Protein AF-A0A094XAL3-F1 (afdb_monomer_lite)

Organism: NCBI:txid1218173

InterPro domains:
  IPR020144 Stage V sporulation protein AB [PF13782] (28-136)

Radius of gyration: 21.19 Å; chains: 1; bounding box: 56×48×56 Å

Sequence (142 aa):
MTLLEGAILILTGFSEGLVLGAGTVAFLTFLGVIQRLMKMTRTYRYVHAYQWAVVLGSVSWTLFAQLDLHFALPNVTTIMFGLFSGMFVGMLAAALTEVLNVLPLLAKRLGMVDRVMWLLSAIILGKVVASLLFWLIISPHS

pLDDT: mean 86.52, std 8.41, range [45.84, 95.5]

Foldseek 3Di:
DDPVVVVVVVVVVVVVLVCVLVVQLCVCVVLCLLVVVCVVVVNPVCSVVSSVVRSVVVVVVVCCVVVVDDDPDPVVVVVVVVVVVVVSVVSSVVSNVVVVVVVLVVCVVVVVPVCSVVVVVVVVVVVVVVVCCCVPPVVPDD

Structure (mmCIF, N/CA/C/O backbone):
data_AF-A0A094XAL3-F1
#
_entry.id   AF-A0A094XAL3-F1
#
loop_
_atom_site.group_PDB
_atom_site.id
_atom_site.type_symbol
_atom_site.label_atom_id
_atom_site.label_alt_id
_atom_site.label_comp_id
_atom_site.label_asym_id
_atom_site.label_entity_id
_atom_site.label_seq_id
_atom_site.pdbx_PDB_ins_code
_atom_site.Cartn_x
_atom_site.Cartn_y
_atom_site.Cartn_z
_atom_site.occupancy
_atom_site.B_iso_or_equiv
_atom_site.auth_seq_id
_atom_site.auth_comp_id
_atom_site.auth_asym_id
_atom_site.auth_atom_id
_atom_site.pdbx_PDB_model_num
ATOM 1 N N . MET A 1 1 ? 9.226 -17.878 -34.277 1.00 61.34 1 MET A N 1
ATOM 2 C CA . MET A 1 1 ? 8.307 -16.892 -33.684 1.00 61.34 1 MET A CA 1
ATOM 3 C C . MET A 1 1 ? 7.405 -16.403 -34.801 1.00 61.34 1 MET A C 1
ATOM 5 O O . MET A 1 1 ? 7.800 -15.533 -35.570 1.00 61.34 1 MET A O 1
ATOM 9 N N . THR A 1 2 ? 6.267 -17.057 -35.001 1.00 86.81 2 THR A N 1
ATOM 10 C CA . THR A 1 2 ? 5.291 -16.621 -36.009 1.00 86.81 2 THR A CA 1
ATOM 11 C C . THR A 1 2 ? 4.637 -15.312 -35.550 1.00 86.81 2 THR A C 1
ATOM 13 O O . THR A 1 2 ? 4.517 -15.063 -34.350 1.00 86.81 2 THR A O 1
ATOM 16 N N . LEU A 1 3 ? 4.216 -14.448 -36.482 1.00 88.00 3 LEU A N 1
ATOM 17 C CA . LEU A 1 3 ? 3.562 -13.170 -36.143 1.00 88.00 3 LEU A CA 1
ATOM 18 C C . LEU A 1 3 ? 2.318 -13.367 -35.254 1.00 88.00 3 LEU A C 1
ATOM 20 O O . LEU A 1 3 ? 2.012 -12.517 -34.421 1.00 88.00 3 LEU A O 1
ATOM 24 N N . LEU A 1 4 ? 1.640 -14.510 -35.400 1.00 90.56 4 LEU A N 1
ATOM 25 C CA . LEU A 1 4 ? 0.482 -14.896 -34.596 1.00 90.56 4 LEU A CA 1
ATOM 26 C C . LEU A 1 4 ? 0.855 -15.145 -33.124 1.00 90.56 4 LEU A C 1
ATOM 28 O O . LEU A 1 4 ? 0.187 -14.630 -32.233 1.00 90.56 4 LEU A O 1
ATOM 32 N N . GLU A 1 5 ? 1.941 -15.878 -32.861 1.00 91.00 5 GLU A N 1
ATOM 33 C CA . GLU A 1 5 ? 2.432 -16.132 -31.496 1.00 91.00 5 GLU A CA 1
ATOM 34 C C . GLU A 1 5 ? 2.819 -14.829 -30.789 1.00 91.00 5 GLU A C 1
ATOM 36 O O . GLU A 1 5 ? 2.462 -14.622 -29.631 1.00 91.00 5 GLU A O 1
ATOM 41 N N . GLY A 1 6 ? 3.496 -13.919 -31.501 1.00 91.88 6 GLY A N 1
ATOM 42 C CA . GLY A 1 6 ? 3.870 -12.611 -30.960 1.00 91.88 6 GLY A CA 1
ATOM 43 C C . GLY A 1 6 ? 2.655 -11.760 -30.585 1.00 91.88 6 GLY A C 1
ATOM 44 O O . GLY A 1 6 ? 2.624 -11.168 -29.507 1.00 91.88 6 GLY A O 1
ATOM 45 N N . ALA A 1 7 ? 1.626 -11.739 -31.437 1.00 93.25 7 ALA A N 1
ATOM 46 C CA . ALA A 1 7 ? 0.386 -11.018 -31.159 1.00 93.25 7 ALA A CA 1
ATOM 47 C C . ALA A 1 7 ? -0.355 -11.579 -29.933 1.00 93.25 7 ALA A C 1
ATOM 49 O O . ALA A 1 7 ? -0.837 -10.804 -29.106 1.00 93.25 7 ALA A O 1
ATOM 50 N N . ILE A 1 8 ? -0.409 -12.908 -29.787 1.00 94.38 8 ILE A N 1
ATOM 51 C CA . ILE A 1 8 ? -1.040 -13.563 -28.633 1.00 94.38 8 ILE A CA 1
ATOM 52 C C . ILE A 1 8 ? -0.283 -13.221 -27.345 1.00 94.38 8 ILE A C 1
ATOM 54 O O . ILE A 1 8 ? -0.918 -12.818 -26.376 1.00 94.38 8 ILE A O 1
ATOM 58 N N . LEU A 1 9 ? 1.052 -13.295 -27.349 1.00 94.19 9 LEU A N 1
ATOM 59 C CA . LEU A 1 9 ? 1.886 -12.960 -26.187 1.00 94.19 9 LEU A CA 1
ATOM 60 C C . LEU A 1 9 ? 1.723 -11.503 -25.737 1.00 94.19 9 LEU A C 1
ATOM 62 O O . LEU A 1 9 ? 1.637 -11.229 -24.540 1.00 94.19 9 LEU A O 1
ATOM 66 N N . ILE A 1 10 ? 1.657 -10.563 -26.686 1.00 94.25 10 ILE A N 1
ATOM 67 C CA . ILE A 1 10 ? 1.417 -9.148 -26.374 1.00 94.25 10 ILE A CA 1
ATOM 68 C C . ILE A 1 10 ? 0.030 -8.972 -25.744 1.00 94.25 10 ILE A C 1
ATOM 70 O O . ILE A 1 10 ? -0.100 -8.272 -24.742 1.00 94.25 10 ILE A O 1
ATOM 74 N N . LEU A 1 11 ? -1.001 -9.617 -26.298 1.00 95.50 11 LEU A N 1
ATOM 75 C CA . LEU A 1 11 ? -2.368 -9.536 -25.779 1.00 95.50 11 LEU A CA 1
ATOM 76 C C . LEU A 1 11 ? -2.495 -10.127 -24.372 1.00 95.50 11 LEU A C 1
ATOM 78 O O . LEU A 1 11 ? -3.093 -9.492 -23.503 1.00 95.50 11 LEU A O 1
ATOM 82 N N . THR A 1 12 ? -1.931 -11.312 -24.128 1.00 94.06 12 THR A N 1
ATOM 83 C CA . THR A 1 12 ? -1.993 -11.955 -22.809 1.00 94.06 12 THR A CA 1
ATOM 84 C C . THR A 1 12 ? -1.200 -11.161 -21.778 1.00 94.06 12 THR A C 1
ATOM 86 O O . THR A 1 12 ? -1.745 -10.842 -20.724 1.00 94.06 12 THR A O 1
ATOM 89 N N . GLY A 1 13 ? 0.023 -10.731 -22.108 1.00 91.00 13 GLY A N 1
ATOM 90 C CA . GLY A 1 13 ? 0.843 -9.916 -21.208 1.00 91.00 13 GLY A CA 1
ATOM 91 C C . GLY A 1 13 ? 0.202 -8.563 -20.882 1.00 91.00 13 GLY A C 1
ATOM 92 O O . GLY A 1 13 ? 0.211 -8.122 -19.732 1.00 91.00 13 GLY A O 1
ATOM 93 N N . PHE A 1 14 ? -0.428 -7.917 -21.866 1.00 92.69 14 PHE A N 1
ATOM 94 C CA . PHE A 1 14 ? -1.157 -6.669 -21.640 1.00 92.69 14 PHE A CA 1
ATOM 95 C C . PHE A 1 14 ? -2.405 -6.876 -20.772 1.00 92.69 14 PHE A C 1
ATOM 97 O O . PHE A 1 14 ? -2.661 -6.089 -19.860 1.00 92.69 14 PHE A O 1
ATOM 104 N N . SER A 1 15 ? -3.161 -7.951 -21.013 1.00 94.38 15 SER A N 1
ATOM 105 C CA . SER A 1 15 ? -4.340 -8.296 -20.214 1.00 94.38 15 SER A CA 1
ATOM 106 C C . SER A 1 15 ? -3.974 -8.568 -18.753 1.00 94.38 15 SER A C 1
ATOM 108 O O . SER A 1 15 ? -4.611 -8.032 -17.848 1.00 94.38 15 SER A O 1
ATOM 110 N N . GLU A 1 16 ? -2.931 -9.360 -18.508 1.00 90.44 16 GLU A N 1
ATOM 111 C CA . GLU A 1 16 ? -2.436 -9.649 -17.159 1.00 90.44 16 GLU A CA 1
ATOM 112 C C . GLU A 1 16 ? -1.966 -8.377 -16.448 1.00 90.44 16 GLU A C 1
ATOM 114 O O . GLU A 1 16 ? -2.355 -8.127 -15.306 1.00 90.44 16 GLU A O 1
ATOM 119 N N . GLY A 1 17 ? -1.209 -7.520 -17.143 1.00 89.75 17 GLY A N 1
ATOM 120 C CA . GLY A 1 17 ? -0.755 -6.238 -16.604 1.00 89.75 17 GLY A CA 1
ATOM 121 C C . GLY A 1 17 ? -1.910 -5.315 -16.199 1.00 89.75 17 GLY A C 1
ATOM 122 O O . GLY A 1 17 ? -1.884 -4.731 -15.113 1.00 89.75 17 GLY A O 1
ATOM 123 N N . LEU A 1 18 ? -2.957 -5.218 -17.027 1.00 91.38 18 LEU A N 1
ATOM 124 C CA . LEU A 1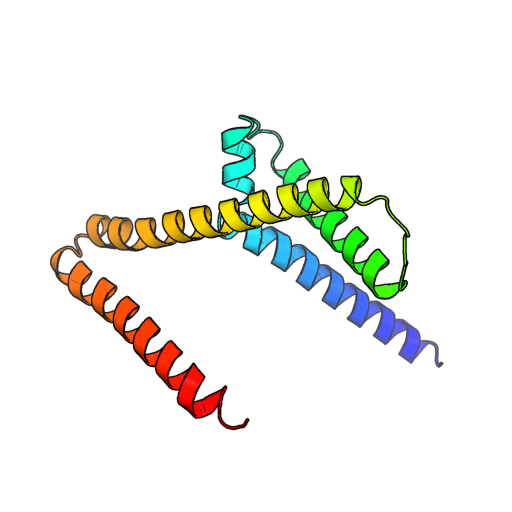 18 ? -4.155 -4.438 -16.704 1.00 91.38 18 LEU A CA 1
ATOM 125 C C . LEU A 1 18 ? -4.897 -4.995 -15.485 1.00 91.38 18 LEU A C 1
ATOM 127 O O . LEU A 1 18 ? -5.279 -4.224 -14.602 1.00 91.38 18 LEU A O 1
ATOM 131 N N . VAL A 1 19 ? -5.086 -6.316 -15.416 1.00 93.69 19 VAL A N 1
ATOM 132 C CA . VAL A 1 19 ? -5.784 -6.975 -14.301 1.00 93.69 19 VAL A CA 1
ATOM 133 C C . VAL A 1 19 ? -5.018 -6.790 -12.991 1.00 93.69 19 VAL A C 1
ATOM 135 O O . VAL A 1 19 ? -5.619 -6.418 -11.983 1.00 93.69 19 VAL A O 1
ATOM 138 N N . LEU A 1 20 ? -3.696 -6.978 -12.994 1.00 90.94 20 LEU A N 1
ATOM 139 C CA . LEU A 1 20 ? -2.854 -6.803 -11.808 1.00 90.94 20 LEU A CA 1
ATOM 140 C C . LEU A 1 20 ? -2.800 -5.340 -11.353 1.00 90.94 20 LEU A C 1
ATOM 142 O O . LEU A 1 20 ? -2.931 -5.061 -10.159 1.00 90.94 20 LEU A O 1
ATOM 146 N N . GLY A 1 21 ? -2.663 -4.395 -12.288 1.00 90.00 21 GLY A N 1
ATOM 147 C CA . GLY A 1 21 ? -2.651 -2.963 -11.984 1.00 90.00 21 GLY A CA 1
ATOM 148 C C . GLY A 1 21 ? -3.980 -2.484 -11.395 1.00 90.00 21 GLY A C 1
ATOM 149 O O . GLY A 1 21 ? -4.009 -1.887 -10.314 1.00 90.00 21 GLY A O 1
ATOM 150 N N . ALA A 1 22 ? -5.094 -2.803 -12.060 1.00 91.06 22 ALA A N 1
ATOM 151 C CA . ALA A 1 22 ? -6.432 -2.470 -11.577 1.00 91.06 22 ALA A CA 1
ATOM 152 C C . ALA A 1 22 ? -6.740 -3.163 -10.240 1.00 91.06 22 ALA A C 1
ATOM 154 O O . ALA A 1 22 ? -7.241 -2.519 -9.317 1.00 91.06 22 ALA A O 1
ATOM 155 N N . GLY A 1 23 ? -6.383 -4.444 -10.105 1.00 93.25 23 GLY A N 1
ATOM 156 C CA . GLY A 1 23 ? -6.559 -5.225 -8.883 1.00 93.25 23 GLY A CA 1
ATOM 157 C C . GLY A 1 23 ? -5.793 -4.644 -7.697 1.00 93.25 23 GLY A C 1
ATOM 158 O O . GLY A 1 23 ? -6.362 -4.489 -6.620 1.00 93.25 23 GLY A O 1
ATOM 159 N N . THR A 1 24 ? -4.539 -4.234 -7.899 1.00 92.44 24 THR A N 1
ATOM 160 C CA . THR A 1 24 ? -3.700 -3.646 -6.843 1.00 92.44 24 THR A CA 1
ATOM 161 C C . THR A 1 24 ? -4.276 -2.321 -6.343 1.00 92.44 24 THR A C 1
ATOM 163 O O . THR A 1 24 ? -4.420 -2.114 -5.136 1.00 92.44 24 THR A O 1
ATOM 166 N N . VAL A 1 25 ? -4.667 -1.426 -7.255 1.00 93.44 25 VAL A N 1
ATOM 167 C CA . VAL A 1 25 ? -5.270 -0.137 -6.884 1.00 93.44 25 VAL A CA 1
ATOM 168 C C . VAL A 1 25 ? -6.623 -0.342 -6.205 1.00 93.44 25 VAL A C 1
ATOM 170 O O . VAL A 1 25 ? -6.887 0.282 -5.174 1.00 93.44 25 VAL A O 1
ATOM 173 N N . ALA A 1 26 ? -7.472 -1.221 -6.744 1.00 93.62 26 ALA A N 1
ATOM 174 C CA . ALA A 1 26 ? -8.778 -1.528 -6.173 1.00 93.62 26 ALA A CA 1
ATOM 175 C C . ALA A 1 26 ? -8.641 -2.115 -4.764 1.00 93.62 26 ALA A C 1
ATOM 177 O O . ALA A 1 26 ? -9.294 -1.635 -3.839 1.00 93.62 26 ALA A O 1
ATOM 178 N N . PHE A 1 27 ? -7.737 -3.075 -4.572 1.00 93.50 27 PHE A N 1
ATOM 179 C CA . PHE A 1 27 ? -7.464 -3.701 -3.282 1.00 93.50 27 PHE A CA 1
ATOM 180 C C . PHE A 1 27 ? -6.974 -2.692 -2.236 1.00 93.50 27 PHE A C 1
ATOM 182 O O . PHE A 1 27 ? -7.537 -2.610 -1.145 1.00 93.50 27 PHE A O 1
ATOM 189 N N . LEU A 1 28 ? -5.975 -1.868 -2.571 1.00 93.19 28 LEU A N 1
ATOM 190 C CA . LEU A 1 28 ? -5.438 -0.863 -1.645 1.00 93.19 28 LEU A CA 1
ATOM 191 C C . LEU A 1 28 ? -6.440 0.255 -1.334 1.00 93.19 28 LEU A C 1
ATOM 193 O O . LEU A 1 28 ? -6.439 0.808 -0.229 1.00 93.19 28 LEU A O 1
ATOM 197 N N . THR A 1 29 ? -7.309 0.585 -2.290 1.00 91.50 29 THR A N 1
ATOM 198 C CA . THR A 1 29 ? -8.411 1.529 -2.073 1.00 91.50 29 THR A CA 1
ATOM 199 C C . THR A 1 29 ? -9.467 0.923 -1.153 1.00 91.50 29 THR A C 1
ATOM 201 O O . THR A 1 29 ? -9.871 1.582 -0.198 1.00 91.50 29 THR A O 1
ATOM 204 N N . PHE A 1 30 ? -9.877 -0.322 -1.413 1.00 90.56 30 PHE A N 1
ATOM 205 C CA . PHE A 1 30 ? -10.907 -1.042 -0.664 1.00 90.56 30 PHE A CA 1
ATOM 206 C C . PHE A 1 30 ? -10.498 -1.302 0.784 1.00 90.56 30 PHE A C 1
ATOM 208 O O . PHE A 1 30 ? -11.281 -1.039 1.692 1.00 90.56 30 PHE A O 1
ATOM 215 N N . LEU A 1 31 ? -9.259 -1.750 1.012 1.00 91.00 31 LEU A N 1
ATOM 216 C CA . LEU A 1 31 ? -8.732 -1.888 2.369 1.00 91.00 31 LEU A CA 1
ATOM 217 C C . LEU A 1 31 ? -8.678 -0.545 3.104 1.00 91.00 31 LEU A C 1
ATOM 219 O O . LEU A 1 31 ? -8.754 -0.517 4.324 1.00 91.00 31 LEU A O 1
ATOM 223 N N . GLY A 1 32 ? -8.567 0.573 2.386 1.00 89.31 32 GLY A N 1
ATOM 224 C CA . GLY A 1 32 ? -8.529 1.907 2.979 1.00 89.31 32 GLY A CA 1
ATOM 225 C C . GLY A 1 32 ? -7.120 2.461 3.184 1.00 89.31 32 GLY A C 1
ATOM 226 O O . GLY A 1 32 ? -6.970 3.503 3.820 1.00 89.31 32 GLY A O 1
ATOM 227 N N . VAL A 1 33 ? -6.083 1.841 2.606 1.00 92.31 33 VAL A N 1
ATOM 228 C CA . VAL A 1 33 ? -4.703 2.364 2.654 1.00 92.31 33 VAL A CA 1
ATOM 229 C C . VAL A 1 33 ? -4.628 3.731 1.975 1.00 92.31 33 VAL A C 1
ATOM 231 O O . VAL A 1 33 ? -4.141 4.694 2.568 1.00 92.31 33 VAL A O 1
ATOM 234 N N . ILE A 1 34 ? -5.186 3.849 0.763 1.00 91.50 34 ILE A N 1
ATOM 235 C CA . ILE A 1 34 ? -5.217 5.121 0.021 1.00 91.50 34 ILE A CA 1
ATOM 236 C C . ILE A 1 34 ? -6.039 6.172 0.782 1.00 91.50 34 ILE A C 1
ATOM 238 O O . ILE A 1 34 ? -5.623 7.323 0.903 1.00 91.50 34 ILE A O 1
ATOM 242 N N . GLN A 1 35 ? -7.173 5.770 1.364 1.00 89.44 35 GLN A N 1
ATOM 243 C CA . GLN A 1 35 ? -8.034 6.661 2.151 1.00 89.44 35 GLN A CA 1
ATOM 244 C C . GLN A 1 35 ? -7.310 7.210 3.383 1.00 89.44 35 GLN A C 1
ATOM 246 O O . GLN A 1 35 ? -7.404 8.397 3.697 1.00 89.44 35 GLN A O 1
ATOM 251 N N . ARG A 1 36 ? -6.534 6.360 4.057 1.00 89.62 36 ARG A N 1
ATOM 252 C CA . ARG A 1 36 ? -5.768 6.726 5.245 1.00 89.62 36 ARG A CA 1
ATOM 253 C C . ARG A 1 36 ? -4.610 7.662 4.919 1.00 89.62 36 ARG A C 1
ATOM 255 O O . ARG A 1 36 ? -4.427 8.638 5.644 1.00 89.62 36 ARG A O 1
ATOM 262 N N . LEU A 1 37 ? -3.900 7.424 3.814 1.00 89.94 37 LEU A N 1
ATOM 263 C CA . LEU A 1 37 ? -2.883 8.350 3.309 1.00 89.94 37 LEU A CA 1
ATOM 264 C C . LEU A 1 37 ? -3.489 9.730 3.055 1.00 89.94 37 LEU A C 1
ATOM 266 O O . LEU A 1 37 ? -3.035 10.699 3.655 1.00 89.94 37 LEU A O 1
ATOM 270 N N . MET A 1 38 ? -4.573 9.806 2.276 1.00 91.69 38 MET A N 1
ATOM 271 C CA . MET A 1 38 ? -5.257 11.071 1.978 1.00 91.69 38 MET A CA 1
ATOM 272 C C . MET A 1 38 ? -5.754 11.794 3.230 1.00 91.69 38 MET A C 1
ATOM 274 O O . MET A 1 38 ? -5.666 13.020 3.317 1.00 91.69 38 MET A O 1
ATOM 278 N N . LYS A 1 39 ? -6.275 11.047 4.208 1.00 89.75 39 LYS A N 1
ATOM 279 C CA . LYS A 1 39 ? -6.742 11.599 5.482 1.00 89.75 39 LYS A CA 1
ATOM 280 C C . LYS A 1 39 ? -5.591 12.170 6.308 1.00 89.75 39 LYS A C 1
ATOM 282 O O . LYS A 1 39 ? -5.739 13.256 6.863 1.00 89.75 39 LYS A O 1
ATOM 287 N N . MET A 1 40 ? -4.457 11.472 6.370 1.00 88.75 40 MET A N 1
ATOM 288 C CA . MET A 1 40 ? -3.274 11.907 7.118 1.00 88.75 40 MET A CA 1
ATOM 289 C C . MET A 1 40 ? -2.649 13.167 6.509 1.00 88.75 40 MET A C 1
ATOM 291 O O . MET A 1 40 ? -2.309 14.098 7.234 1.00 88.75 40 MET A O 1
ATOM 295 N N . THR A 1 41 ? -2.566 13.237 5.183 1.00 88.81 41 THR A N 1
ATOM 296 C CA . THR A 1 41 ? -2.025 14.392 4.452 1.00 88.81 41 THR A CA 1
ATOM 297 C C . THR A 1 41 ? -3.058 15.496 4.204 1.00 88.81 41 THR A C 1
ATOM 299 O O . THR A 1 41 ? -2.711 16.548 3.677 1.00 88.81 41 THR A O 1
ATOM 302 N N . ARG A 1 42 ? -4.326 15.285 4.594 1.00 89.12 42 ARG A N 1
ATOM 303 C CA . ARG A 1 42 ? -5.474 16.184 4.354 1.00 89.12 42 ARG A CA 1
ATOM 304 C C . ARG A 1 42 ? -5.679 16.543 2.872 1.00 89.12 42 ARG A C 1
ATOM 306 O O . ARG A 1 42 ? -6.163 17.625 2.549 1.00 89.12 42 ARG A O 1
ATOM 313 N N . THR A 1 43 ? -5.351 15.630 1.960 1.00 90.38 43 THR A N 1
ATOM 314 C CA . THR A 1 43 ? -5.324 15.855 0.500 1.00 90.38 43 THR A CA 1
ATOM 315 C C . THR A 1 43 ? -6.323 14.979 -0.261 1.00 90.38 43 THR A C 1
ATOM 317 O O . THR A 1 43 ? -5.992 14.345 -1.261 1.00 90.38 43 THR A O 1
ATOM 320 N N . TYR A 1 44 ? -7.594 14.999 0.148 1.00 86.75 44 TYR A N 1
ATOM 321 C CA . TYR A 1 44 ? -8.674 14.252 -0.522 1.00 86.75 44 TYR A CA 1
ATOM 322 C C . TYR A 1 44 ? -8.892 14.628 -1.996 1.00 86.75 44 TYR A C 1
ATOM 324 O O . TYR A 1 44 ? -9.454 13.849 -2.753 1.00 86.75 44 TYR A O 1
ATOM 332 N N . ARG A 1 45 ? -8.445 15.810 -2.436 1.00 88.19 45 ARG A N 1
ATOM 333 C CA . ARG A 1 45 ? -8.562 16.240 -3.840 1.00 88.19 45 ARG A CA 1
ATOM 334 C C . ARG A 1 45 ? -7.644 15.456 -4.790 1.00 88.19 45 ARG A C 1
ATOM 336 O O . ARG A 1 45 ? -7.883 15.451 -5.991 1.00 88.19 45 ARG A O 1
ATOM 343 N N . TYR A 1 46 ? -6.614 14.786 -4.271 1.00 89.62 46 TYR A N 1
ATOM 344 C CA . TYR A 1 46 ? -5.558 14.160 -5.073 1.00 89.62 46 TYR A CA 1
ATOM 345 C C . TYR A 1 46 ? -5.671 12.631 -5.162 1.00 89.62 46 TYR A C 1
ATOM 347 O O . TYR A 1 46 ? -4.666 11.961 -5.386 1.00 89.62 46 TYR A O 1
ATOM 355 N N . VAL A 1 47 ? -6.879 12.064 -5.036 1.00 88.88 47 VAL A N 1
ATOM 356 C CA . VAL A 1 47 ? -7.129 10.603 -5.097 1.00 88.88 47 VAL A CA 1
ATOM 357 C C . VAL A 1 47 ? -6.434 9.954 -6.294 1.00 88.88 47 VAL A C 1
ATOM 359 O O . VAL A 1 47 ? -5.696 8.985 -6.132 1.00 88.88 47 VAL A O 1
ATOM 362 N N . HIS A 1 48 ? -6.615 10.520 -7.490 1.00 90.38 48 HIS A N 1
ATOM 363 C CA . HIS A 1 48 ? -6.023 9.974 -8.709 1.00 90.38 48 HIS A CA 1
ATOM 364 C C . HIS A 1 48 ? -4.494 9.993 -8.683 1.00 90.38 48 HIS A C 1
ATOM 366 O O . HIS A 1 48 ? -3.877 9.062 -9.185 1.00 90.38 48 HIS A O 1
ATOM 372 N N . ALA A 1 49 ? -3.868 10.993 -8.058 1.00 92.12 49 ALA A N 1
ATOM 373 C CA . ALA A 1 49 ? -2.414 11.034 -7.935 1.00 92.12 49 ALA A CA 1
ATOM 374 C C . ALA A 1 49 ? -1.893 9.890 -7.050 1.00 92.12 49 ALA A C 1
ATOM 376 O O . ALA A 1 49 ? -0.899 9.260 -7.399 1.00 92.12 49 ALA A O 1
ATOM 377 N N . TYR A 1 50 ? -2.591 9.558 -5.955 1.00 91.56 50 TYR A N 1
ATOM 378 C CA . TYR A 1 50 ? -2.245 8.392 -5.132 1.00 91.56 50 TYR A CA 1
ATOM 379 C C . TYR A 1 50 ? -2.437 7.074 -5.886 1.00 91.56 50 TYR A C 1
ATOM 381 O O . TYR A 1 50 ? -1.595 6.186 -5.787 1.00 91.56 50 TYR A O 1
ATOM 389 N N . GLN A 1 51 ? -3.513 6.946 -6.666 1.00 91.88 51 GLN A N 1
ATOM 390 C CA . GLN A 1 51 ? -3.740 5.765 -7.504 1.00 91.88 51 GLN A CA 1
ATOM 391 C C . GLN A 1 51 ? -2.626 5.604 -8.545 1.00 91.88 51 GLN A C 1
ATOM 393 O O . GLN A 1 51 ? -2.049 4.526 -8.659 1.00 91.88 51 GLN A O 1
ATOM 398 N N . TRP A 1 52 ? -2.260 6.683 -9.240 1.00 92.81 52 TRP A N 1
ATOM 399 C CA . TRP A 1 52 ? -1.151 6.672 -10.191 1.00 92.81 52 TRP A CA 1
ATOM 400 C C . TRP A 1 52 ? 0.194 6.387 -9.526 1.00 92.81 52 TRP A C 1
ATOM 402 O O . TRP A 1 52 ? 0.992 5.655 -10.099 1.00 92.81 52 TRP A O 1
ATOM 412 N N . ALA A 1 53 ? 0.439 6.877 -8.309 1.00 93.00 53 ALA A N 1
ATOM 413 C CA . ALA A 1 53 ? 1.654 6.553 -7.563 1.00 93.00 53 ALA A CA 1
ATOM 414 C C . ALA A 1 53 ? 1.764 5.047 -7.264 1.00 93.00 53 ALA A C 1
ATOM 416 O O . ALA A 1 53 ? 2.841 4.473 -7.407 1.00 93.00 53 ALA A O 1
ATOM 417 N N . VAL A 1 54 ? 0.651 4.391 -6.914 1.00 93.00 54 VAL A N 1
ATOM 418 C CA . VAL A 1 54 ? 0.600 2.931 -6.729 1.00 93.00 54 VAL A CA 1
ATOM 419 C C . VAL A 1 54 ? 0.871 2.204 -8.046 1.00 93.00 54 VAL A C 1
ATOM 421 O O . VAL A 1 54 ? 1.701 1.296 -8.074 1.00 93.00 54 VAL A O 1
ATOM 424 N N . VAL A 1 55 ? 0.217 2.614 -9.140 1.00 92.56 55 VAL A N 1
ATOM 425 C CA . VAL A 1 55 ? 0.424 2.006 -10.465 1.00 92.56 55 VAL A CA 1
ATOM 426 C C . VAL A 1 55 ? 1.885 2.141 -10.887 1.00 92.56 55 VAL A C 1
ATOM 428 O O . VAL A 1 55 ? 2.535 1.137 -11.163 1.00 92.56 55 VAL A O 1
ATOM 431 N N . LEU A 1 56 ? 2.437 3.353 -10.860 1.00 93.44 56 LEU A N 1
ATOM 432 C CA . LEU A 1 56 ? 3.826 3.611 -11.239 1.00 93.44 56 LEU A CA 1
ATOM 433 C C . LEU A 1 56 ? 4.811 2.861 -10.341 1.00 93.44 56 LEU A C 1
ATOM 435 O O . LEU A 1 56 ? 5.784 2.311 -10.850 1.00 93.44 56 LEU A O 1
ATOM 439 N N . GLY A 1 57 ? 4.546 2.782 -9.035 1.00 92.44 57 GLY A N 1
ATOM 440 C CA . GLY A 1 57 ? 5.342 1.983 -8.106 1.00 92.44 57 GLY A CA 1
ATOM 441 C C . GLY A 1 57 ? 5.340 0.498 -8.469 1.00 92.44 57 GLY A C 1
ATOM 442 O O . GLY A 1 57 ? 6.403 -0.110 -8.544 1.00 92.44 57 GLY A O 1
ATOM 443 N N . SER A 1 58 ? 4.167 -0.071 -8.765 1.00 90.56 58 SER A N 1
ATOM 444 C CA . SER A 1 58 ? 4.034 -1.483 -9.150 1.00 90.56 58 SER A CA 1
ATOM 445 C C . SER A 1 58 ? 4.719 -1.797 -10.482 1.00 90.56 58 SER A C 1
ATOM 447 O O . SER A 1 58 ? 5.440 -2.789 -10.580 1.00 90.56 58 SER A O 1
ATOM 449 N N . VAL A 1 59 ? 4.577 -0.917 -11.480 1.00 91.44 59 VAL A N 1
ATOM 450 C CA . VAL A 1 59 ? 5.245 -1.045 -12.781 1.00 91.44 59 VAL A CA 1
ATOM 451 C C . VAL A 1 59 ? 6.757 -0.946 -12.606 1.00 91.44 59 VAL A C 1
ATOM 453 O O . VAL A 1 59 ? 7.484 -1.806 -13.092 1.00 91.44 59 VAL A O 1
ATOM 456 N N . SER A 1 60 ? 7.231 0.054 -11.859 1.00 91.50 60 SER A N 1
ATOM 457 C CA . SER A 1 60 ? 8.662 0.239 -11.602 1.00 91.50 60 SER A CA 1
ATOM 458 C C . SER A 1 60 ? 9.249 -0.975 -10.889 1.00 91.50 60 SER A C 1
ATOM 460 O O . SER A 1 60 ? 10.263 -1.503 -11.331 1.00 91.50 60 SER A O 1
ATOM 462 N N . TRP A 1 61 ? 8.596 -1.463 -9.828 1.00 90.12 61 TRP A N 1
ATOM 463 C CA . TRP A 1 61 ? 9.047 -2.644 -9.090 1.00 90.12 61 TRP A CA 1
ATOM 464 C C . TRP A 1 61 ? 9.089 -3.895 -9.968 1.00 90.12 61 TRP A C 1
ATOM 466 O O . TRP A 1 61 ? 10.066 -4.635 -9.927 1.00 90.12 61 TRP A O 1
ATOM 476 N N . THR A 1 62 ? 8.067 -4.101 -10.800 1.00 89.06 62 THR A N 1
ATOM 477 C CA . THR A 1 62 ? 8.016 -5.239 -11.729 1.00 89.06 62 THR A CA 1
ATOM 478 C C . THR A 1 62 ? 9.167 -5.181 -12.732 1.00 89.06 62 THR A C 1
ATOM 480 O O . THR A 1 62 ? 9.821 -6.191 -12.967 1.00 89.06 62 THR A O 1
ATOM 483 N N . LEU A 1 63 ? 9.472 -3.998 -13.276 1.00 89.62 63 LEU A N 1
ATOM 484 C CA . LEU A 1 63 ? 10.623 -3.805 -14.162 1.00 89.62 63 LEU A CA 1
ATOM 485 C C . LEU A 1 63 ? 11.950 -4.066 -13.441 1.00 89.62 63 LEU A C 1
ATOM 487 O O . LEU A 1 63 ? 12.797 -4.767 -13.981 1.00 89.62 63 LEU A O 1
ATOM 491 N N . PHE A 1 64 ? 12.128 -3.546 -12.222 1.00 89.06 64 PHE A N 1
ATOM 492 C CA . PHE A 1 64 ? 13.333 -3.801 -11.424 1.00 89.06 64 PHE A CA 1
ATOM 493 C C . PHE A 1 64 ? 13.530 -5.292 -11.138 1.00 89.06 64 PHE A C 1
ATOM 495 O O . PHE A 1 64 ? 14.647 -5.784 -11.279 1.00 89.06 64 PHE A O 1
ATOM 502 N N . ALA A 1 65 ? 12.457 -5.994 -10.769 1.00 87.50 65 ALA A N 1
ATOM 503 C CA . ALA A 1 65 ? 12.487 -7.422 -10.482 1.00 87.50 65 ALA A CA 1
ATOM 504 C C . ALA A 1 65 ? 12.784 -8.257 -11.737 1.00 87.50 65 ALA A C 1
ATOM 506 O O . ALA A 1 65 ? 13.562 -9.196 -11.665 1.00 87.50 65 ALA A O 1
ATOM 507 N N . GLN A 1 66 ? 12.202 -7.903 -12.886 1.00 89.50 66 GLN A N 1
ATOM 508 C CA . GLN A 1 66 ? 12.373 -8.667 -14.126 1.00 89.50 66 GLN A CA 1
ATOM 509 C C . GLN A 1 66 ? 13.730 -8.432 -14.802 1.00 89.50 66 GLN A C 1
ATOM 511 O O . GLN A 1 66 ? 14.213 -9.291 -15.534 1.00 89.50 66 GLN A O 1
ATOM 516 N N . LEU A 1 67 ? 14.327 -7.254 -14.608 1.00 88.94 67 LEU A N 1
ATOM 517 C CA . LEU A 1 67 ? 15.618 -6.892 -15.195 1.00 88.94 67 LEU A CA 1
ATOM 518 C C . LEU A 1 67 ? 16.816 -7.330 -14.333 1.00 88.94 67 LEU A C 1
ATOM 520 O O . LEU A 1 67 ? 17.943 -6.984 -14.683 1.00 88.94 67 LEU A O 1
ATOM 524 N N . ASP A 1 68 ? 16.579 -8.032 -13.213 1.00 82.69 68 ASP A N 1
ATOM 525 C CA . ASP A 1 68 ? 17.598 -8.451 -12.235 1.00 82.69 68 ASP A CA 1
ATOM 526 C C . ASP A 1 68 ? 18.598 -7.326 -11.906 1.00 82.69 68 ASP A C 1
ATOM 528 O O . ASP A 1 68 ? 19.818 -7.503 -11.834 1.00 82.69 68 ASP A O 1
ATOM 532 N N . LEU A 1 69 ? 18.079 -6.104 -11.744 1.00 78.88 69 LEU A N 1
ATOM 533 C CA . LEU A 1 69 ? 18.916 -4.931 -11.526 1.00 78.88 69 LEU A CA 1
ATOM 534 C C . LEU A 1 69 ? 19.472 -4.943 -10.102 1.00 78.88 69 LEU A C 1
ATOM 536 O O . LEU A 1 69 ? 18.824 -4.522 -9.142 1.00 78.88 69 LEU A O 1
ATOM 540 N N . HIS A 1 70 ? 20.713 -5.397 -9.973 1.00 78.69 70 HIS A N 1
ATOM 541 C CA . HIS A 1 70 ? 21.445 -5.366 -8.717 1.00 78.69 70 HIS A CA 1
ATOM 542 C C . HIS A 1 70 ? 22.130 -4.012 -8.527 1.00 78.69 70 HIS A C 1
ATOM 544 O O . HIS A 1 70 ? 23.139 -3.703 -9.160 1.00 78.69 70 HIS A O 1
ATOM 550 N N . PHE A 1 71 ? 21.603 -3.206 -7.607 1.00 76.44 71 PHE A N 1
ATOM 551 C CA . PHE A 1 71 ? 22.261 -1.983 -7.163 1.00 76.44 71 PHE A CA 1
ATOM 552 C C . PHE A 1 71 ? 23.004 -2.225 -5.849 1.00 76.44 71 PHE A C 1
ATOM 554 O O . PHE A 1 71 ? 22.405 -2.612 -4.846 1.00 76.44 71 PHE A O 1
ATOM 561 N N . ALA A 1 72 ? 24.305 -1.934 -5.831 1.00 79.50 72 ALA A N 1
ATOM 562 C CA . ALA A 1 72 ? 25.085 -1.839 -4.602 1.00 79.50 72 ALA A CA 1
ATOM 563 C C . ALA A 1 72 ? 24.776 -0.500 -3.912 1.00 79.50 72 ALA A C 1
ATOM 565 O O . ALA A 1 72 ? 25.493 0.488 -4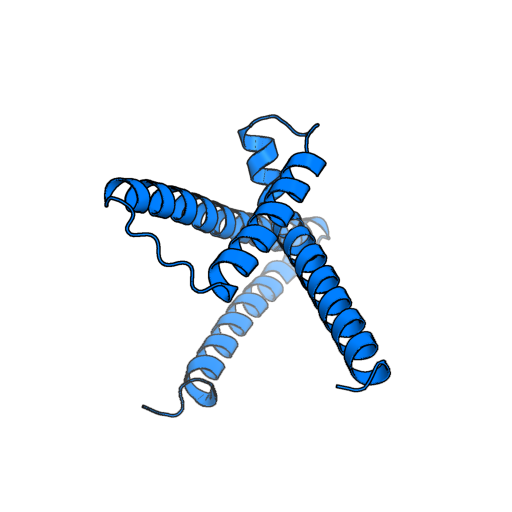.066 1.00 79.50 72 ALA A O 1
ATOM 566 N N . LEU A 1 73 ? 23.644 -0.448 -3.211 1.00 81.12 73 LEU A N 1
ATOM 567 C CA . LEU A 1 73 ? 23.209 0.737 -2.477 1.00 81.12 73 LEU A CA 1
ATOM 568 C C . LEU A 1 73 ? 23.883 0.793 -1.096 1.00 81.12 73 LEU A C 1
ATOM 570 O O . LEU A 1 73 ? 24.082 -0.245 -0.463 1.00 81.12 73 LEU A O 1
ATOM 574 N N . PRO A 1 74 ? 24.223 1.992 -0.594 1.00 84.31 74 PRO A N 1
ATOM 575 C CA . PRO A 1 74 ? 24.763 2.144 0.750 1.00 84.31 74 PRO A CA 1
ATOM 576 C C . PRO A 1 74 ? 23.728 1.729 1.809 1.00 84.31 74 PRO A C 1
ATOM 578 O O . PRO A 1 74 ? 22.529 1.952 1.637 1.00 84.31 74 PRO A O 1
ATOM 581 N N . ASN A 1 75 ? 24.188 1.204 2.952 1.00 82.62 75 ASN A N 1
ATOM 582 C CA . ASN A 1 75 ? 23.321 0.713 4.041 1.00 82.62 75 ASN A CA 1
ATOM 583 C C . ASN A 1 75 ? 22.263 1.725 4.517 1.00 82.62 75 ASN A C 1
ATOM 585 O O . ASN A 1 75 ? 21.205 1.334 5.008 1.00 82.62 75 ASN A O 1
ATOM 589 N N . VAL A 1 76 ? 22.525 3.026 4.365 1.00 87.69 76 VAL A N 1
ATOM 590 C CA . VAL A 1 76 ? 21.578 4.096 4.715 1.00 87.69 76 VAL A CA 1
ATOM 591 C C . VAL A 1 76 ? 20.290 4.004 3.886 1.00 87.69 76 VAL A C 1
ATOM 593 O O . VAL A 1 76 ? 19.201 4.235 4.410 1.00 87.69 76 VAL A O 1
ATOM 596 N N . THR A 1 77 ? 20.380 3.604 2.616 1.00 86.44 77 THR A N 1
ATOM 597 C CA . THR A 1 77 ? 19.214 3.450 1.739 1.00 86.44 77 THR A CA 1
ATOM 598 C C . THR A 1 77 ? 18.294 2.332 2.233 1.00 86.44 77 THR A C 1
ATOM 600 O O . THR A 1 77 ? 17.073 2.489 2.222 1.00 86.44 77 THR A O 1
ATOM 603 N N . THR A 1 78 ? 18.856 1.245 2.767 1.00 86.69 78 THR A N 1
ATOM 604 C CA . THR A 1 78 ? 18.096 0.128 3.352 1.00 86.69 78 THR A CA 1
ATOM 605 C C . THR A 1 78 ? 17.246 0.569 4.542 1.00 86.69 78 THR A C 1
ATOM 607 O O . THR A 1 78 ? 16.115 0.111 4.687 1.00 86.69 78 THR A O 1
ATOM 610 N N . ILE A 1 79 ? 17.743 1.502 5.363 1.00 91.00 79 ILE A N 1
ATOM 611 C CA . ILE A 1 79 ? 16.986 2.056 6.497 1.00 91.00 79 ILE A CA 1
ATOM 612 C C . ILE A 1 79 ? 15.736 2.782 5.993 1.00 91.00 79 ILE A C 1
ATOM 614 O O . ILE A 1 79 ? 14.644 2.570 6.521 1.00 91.00 79 ILE A O 1
ATOM 618 N N . MET A 1 80 ? 15.873 3.599 4.944 1.00 91.88 80 MET A N 1
ATOM 619 C CA . MET A 1 80 ? 14.734 4.283 4.330 1.00 91.88 80 MET A CA 1
ATOM 620 C C . MET A 1 80 ? 13.703 3.288 3.789 1.00 91.88 80 MET A C 1
ATOM 622 O O . MET A 1 80 ? 12.522 3.404 4.115 1.00 91.88 80 MET A O 1
ATOM 626 N N . PHE A 1 81 ? 14.133 2.280 3.024 1.00 90.25 81 PHE A N 1
ATOM 627 C CA . PHE A 1 81 ? 13.231 1.238 2.520 1.00 90.25 81 PHE A CA 1
ATOM 628 C C . PHE A 1 81 ? 12.533 0.473 3.649 1.00 90.25 81 PHE A C 1
ATOM 630 O O . PHE A 1 81 ? 11.327 0.236 3.575 1.00 90.25 81 PHE A O 1
ATOM 637 N N . GLY A 1 82 ? 13.259 0.141 4.719 1.00 92.06 82 GLY A N 1
ATOM 638 C CA . GLY A 1 82 ? 12.699 -0.502 5.906 1.00 92.06 82 GLY A CA 1
ATOM 639 C C . GLY A 1 82 ? 11.632 0.357 6.583 1.00 92.06 82 GLY A C 1
ATOM 640 O O . GLY A 1 82 ? 10.566 -0.149 6.929 1.00 92.06 82 GLY A O 1
ATOM 641 N N . LEU A 1 83 ? 11.866 1.666 6.703 1.00 94.88 83 LEU A N 1
ATOM 642 C CA . LEU A 1 83 ? 10.896 2.601 7.269 1.00 94.88 83 LEU A CA 1
ATOM 643 C C . LEU A 1 83 ? 9.629 2.691 6.408 1.00 94.88 83 LEU A C 1
ATOM 645 O O . LEU A 1 83 ? 8.523 2.600 6.939 1.00 94.88 83 LEU A O 1
ATOM 649 N N . PHE A 1 84 ? 9.768 2.834 5.086 1.00 92.50 84 PHE A N 1
ATOM 650 C CA . PHE A 1 84 ? 8.622 2.873 4.172 1.00 92.50 84 PHE A CA 1
ATOM 651 C C . PHE A 1 84 ? 7.833 1.562 4.179 1.00 92.50 84 PHE A C 1
ATOM 653 O O . PHE A 1 84 ? 6.604 1.595 4.237 1.00 92.50 84 PHE A O 1
ATOM 660 N N . SER A 1 85 ? 8.521 0.419 4.191 1.00 92.25 85 SER A N 1
ATOM 661 C CA . SER A 1 85 ? 7.893 -0.898 4.321 1.00 92.25 85 SER A CA 1
ATOM 662 C C . SER A 1 85 ? 7.138 -1.026 5.647 1.00 92.25 85 SER A C 1
ATOM 664 O O . SER A 1 85 ? 5.964 -1.391 5.662 1.00 92.25 85 SER A O 1
ATOM 666 N N . GLY A 1 86 ? 7.755 -0.621 6.761 1.00 94.44 86 GLY A N 1
ATOM 667 C CA . GLY A 1 86 ? 7.115 -0.610 8.075 1.00 94.44 86 GLY A CA 1
ATOM 668 C C . GLY A 1 86 ? 5.877 0.288 8.125 1.00 94.44 86 GLY A C 1
ATOM 669 O O . GLY A 1 86 ? 4.837 -0.126 8.636 1.00 94.44 86 GLY A O 1
ATOM 670 N N . MET A 1 87 ? 5.941 1.486 7.535 1.00 93.94 87 MET A N 1
ATOM 671 C CA . MET A 1 87 ? 4.781 2.374 7.409 1.00 93.94 87 MET A CA 1
ATOM 672 C C . MET A 1 87 ? 3.671 1.742 6.566 1.00 93.94 87 MET A C 1
ATOM 674 O O . MET A 1 87 ? 2.505 1.793 6.955 1.00 93.94 87 MET A O 1
ATOM 678 N N . PHE A 1 88 ? 4.014 1.117 5.440 1.00 92.12 88 PHE A N 1
ATOM 679 C CA . PHE A 1 88 ? 3.051 0.439 4.575 1.00 92.12 88 PHE A CA 1
ATOM 680 C C . PHE A 1 88 ? 2.355 -0.727 5.289 1.00 92.12 88 PHE A C 1
ATOM 682 O O . PHE A 1 88 ? 1.125 -0.775 5.331 1.00 92.12 88 PHE A O 1
ATOM 689 N N . VAL A 1 89 ? 3.121 -1.618 5.924 1.00 93.75 89 VAL A N 1
ATOM 690 C CA . VAL A 1 89 ? 2.585 -2.750 6.697 1.00 93.75 89 VAL A CA 1
ATOM 691 C C . VAL A 1 89 ? 1.760 -2.261 7.889 1.00 93.75 89 VAL A C 1
ATOM 693 O O . VAL A 1 89 ? 0.675 -2.783 8.141 1.00 93.75 89 VAL A O 1
ATOM 696 N N . GLY A 1 90 ? 2.211 -1.217 8.589 1.00 94.31 90 GLY A N 1
ATOM 697 C CA . GLY A 1 90 ? 1.463 -0.598 9.683 1.00 94.31 90 GLY A CA 1
ATOM 698 C C . GLY A 1 90 ? 0.122 -0.018 9.224 1.00 94.31 90 GLY A C 1
ATOM 699 O O . GLY A 1 90 ? -0.901 -0.223 9.880 1.00 94.31 90 GLY A O 1
ATOM 700 N N . MET A 1 91 ? 0.092 0.646 8.064 1.00 93.25 91 MET A N 1
ATOM 701 C CA . MET A 1 91 ? -1.153 1.124 7.461 1.00 93.25 91 MET A CA 1
ATOM 702 C C . MET A 1 91 ? -2.070 -0.026 7.052 1.00 93.25 91 MET A C 1
ATOM 704 O O . MET A 1 91 ? -3.265 0.069 7.314 1.00 93.25 91 MET A O 1
ATOM 708 N N . LEU A 1 92 ? -1.542 -1.107 6.468 1.00 93.00 92 LEU A N 1
ATOM 709 C CA . LEU A 1 92 ? -2.325 -2.301 6.132 1.00 93.00 92 LEU A CA 1
ATOM 710 C C . LEU A 1 92 ? -2.939 -2.949 7.377 1.00 93.00 92 LEU A C 1
ATOM 712 O O . LEU A 1 92 ? -4.132 -3.247 7.387 1.00 93.00 92 LEU A O 1
ATOM 716 N N . ALA A 1 93 ? -2.158 -3.119 8.443 1.00 92.12 93 ALA A N 1
ATOM 717 C CA . ALA A 1 93 ? -2.641 -3.683 9.699 1.00 92.12 93 ALA A CA 1
ATOM 718 C C . ALA A 1 93 ? -3.753 -2.817 10.309 1.00 92.12 93 ALA A C 1
ATOM 720 O O . ALA A 1 93 ? -4.794 -3.326 10.725 1.00 92.12 93 ALA A O 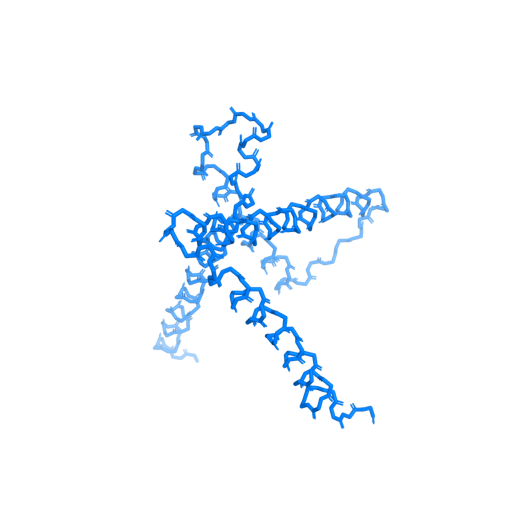1
ATOM 721 N N . ALA A 1 94 ? -3.565 -1.497 10.321 1.00 91.38 94 ALA A N 1
ATOM 722 C CA . ALA A 1 94 ? -4.541 -0.573 10.881 1.00 91.38 94 ALA A CA 1
ATOM 723 C C . ALA A 1 94 ? -5.796 -0.408 10.000 1.00 91.38 94 ALA A C 1
ATOM 725 O O . ALA A 1 94 ? -6.882 -0.142 10.514 1.00 91.38 94 ALA A O 1
ATOM 726 N N . ALA A 1 95 ? -5.656 -0.556 8.684 1.00 89.75 95 ALA A N 1
ATOM 727 C CA . ALA A 1 95 ? -6.754 -0.610 7.726 1.00 89.75 95 ALA A CA 1
ATOM 728 C C . ALA A 1 95 ? -7.597 -1.878 7.924 1.00 89.75 95 ALA A C 1
ATOM 730 O O . ALA A 1 95 ? -8.821 -1.812 8.015 1.00 89.75 95 ALA A O 1
ATOM 731 N N . LEU A 1 96 ? -6.942 -3.029 8.094 1.00 88.44 96 LEU A N 1
ATOM 732 C CA . LEU A 1 96 ? -7.626 -4.291 8.345 1.00 88.44 96 LEU A CA 1
ATOM 733 C C . LEU A 1 96 ? -8.418 -4.254 9.658 1.00 88.44 96 LEU A C 1
ATOM 735 O O . LEU A 1 96 ? -9.561 -4.702 9.690 1.00 88.44 96 LEU A O 1
ATOM 739 N N . THR A 1 97 ? -7.859 -3.683 10.731 1.00 89.25 97 THR A N 1
ATOM 740 C CA . THR A 1 97 ? -8.593 -3.538 12.000 1.00 89.25 97 THR A CA 1
ATOM 741 C C . THR A 1 97 ? -9.768 -2.568 11.891 1.00 89.25 97 THR A C 1
ATOM 743 O O . THR A 1 97 ? -10.801 -2.808 12.510 1.00 89.25 97 THR A O 1
ATOM 746 N N . GLU A 1 98 ? -9.668 -1.516 11.076 1.00 85.81 98 GLU A N 1
ATOM 747 C CA . GLU A 1 98 ? -10.787 -0.611 10.793 1.00 85.81 98 GLU A CA 1
ATOM 748 C C . GLU A 1 98 ? -11.920 -1.337 10.054 1.00 85.81 98 GLU A C 1
ATOM 750 O O . GLU A 1 98 ? -13.063 -1.287 10.504 1.00 85.81 98 GLU A O 1
ATOM 755 N N . VAL A 1 99 ? -11.607 -2.098 8.998 1.00 84.75 99 VAL A N 1
ATOM 756 C CA . VAL A 1 99 ? -12.597 -2.911 8.267 1.00 84.75 99 VAL A CA 1
ATOM 757 C C . VAL A 1 99 ? -13.229 -3.971 9.175 1.00 84.75 99 VAL A C 1
ATOM 759 O O . VAL A 1 99 ? -14.451 -4.133 9.182 1.00 84.75 99 VAL A O 1
ATOM 762 N N . LEU A 1 100 ? -12.427 -4.660 9.991 1.00 83.75 100 LEU A N 1
ATOM 763 C CA . LEU A 1 100 ? -12.926 -5.652 10.945 1.00 83.75 100 LEU A CA 1
ATOM 764 C C . LEU A 1 100 ? -13.842 -5.027 11.999 1.00 83.75 100 LEU A C 1
ATOM 766 O O . LEU A 1 100 ? -14.856 -5.628 12.338 1.00 83.75 100 LEU A O 1
ATOM 770 N N . ASN A 1 101 ? -13.536 -3.822 12.483 1.00 83.88 101 ASN A N 1
ATOM 771 C CA . ASN A 1 101 ? -14.378 -3.104 13.443 1.00 83.88 101 ASN A CA 1
ATOM 772 C C . ASN A 1 101 ? -15.681 -2.579 12.818 1.00 83.88 101 ASN A C 1
ATOM 774 O O . ASN A 1 101 ? -16.681 -2.402 13.519 1.00 83.88 101 ASN A O 1
ATOM 778 N N . VAL A 1 102 ? -15.703 -2.363 11.501 1.00 84.12 102 VAL A N 1
ATOM 779 C CA . VAL A 1 102 ? -16.902 -1.947 10.764 1.00 84.12 102 VAL A CA 1
ATOM 780 C C . VAL A 1 102 ? -17.925 -3.089 10.647 1.00 84.12 102 VAL A C 1
ATOM 782 O O . VAL A 1 102 ? -19.124 -2.814 10.681 1.00 84.12 102 VAL A O 1
ATOM 785 N N . LEU A 1 103 ? -17.507 -4.362 10.611 1.00 81.25 103 LEU A N 1
ATOM 786 C CA . LEU A 1 103 ? -18.426 -5.512 10.521 1.00 81.25 103 LEU A CA 1
ATOM 787 C C . LEU A 1 103 ? -19.391 -5.626 11.731 1.00 81.25 103 LEU A C 1
ATOM 789 O O . LEU A 1 103 ? -20.606 -5.666 11.508 1.00 81.25 103 LEU A O 1
ATOM 793 N N . PRO A 1 104 ? -18.934 -5.600 13.004 1.00 74.06 104 PRO A N 1
ATOM 794 C CA . PRO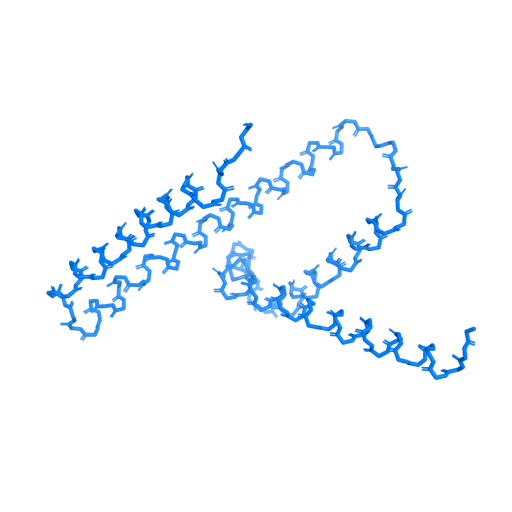 A 1 104 ? -19.826 -5.543 14.163 1.00 74.06 104 PRO A CA 1
ATOM 795 C C . PRO A 1 104 ? -20.696 -4.286 14.193 1.00 74.06 104 PRO A C 1
ATOM 797 O O . PRO A 1 104 ? -21.856 -4.347 14.599 1.00 74.06 104 PRO A O 1
ATOM 800 N N . LEU A 1 105 ? -20.155 -3.140 13.761 1.00 82.69 105 LEU A N 1
ATOM 801 C CA . LEU A 1 105 ? -20.899 -1.882 13.722 1.00 82.69 105 LEU A CA 1
ATOM 802 C C . LEU A 1 105 ? -22.074 -1.960 12.736 1.00 82.69 105 LEU A C 1
ATOM 804 O O . LEU A 1 105 ? -23.178 -1.533 13.074 1.00 82.69 105 LEU A O 1
ATOM 808 N N . LEU A 1 106 ? -21.856 -2.533 11.549 1.00 77.69 106 LEU A N 1
ATOM 809 C CA . LEU A 1 106 ? -22.904 -2.814 10.564 1.00 77.69 106 LEU A CA 1
ATOM 810 C C . LEU A 1 106 ? -23.944 -3.788 11.117 1.00 77.69 106 LEU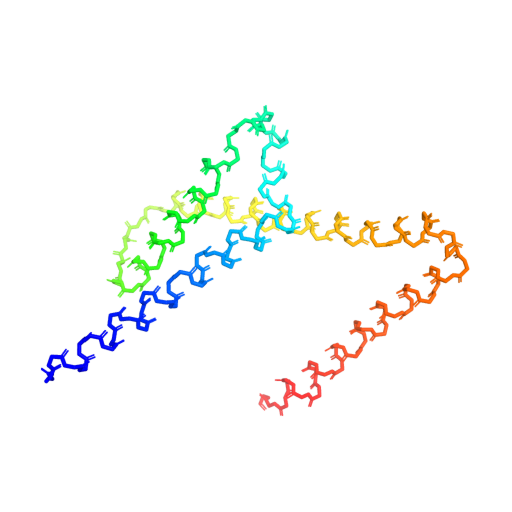 A C 1
ATOM 812 O O . LEU A 1 106 ? -25.135 -3.498 11.038 1.00 77.69 106 LEU A O 1
ATOM 816 N N . ALA A 1 107 ? -23.518 -4.884 11.749 1.00 76.25 107 ALA A N 1
ATOM 817 C CA . ALA A 1 107 ? -24.435 -5.838 12.374 1.00 76.25 107 ALA A CA 1
ATOM 818 C C . ALA A 1 107 ? -25.309 -5.174 13.457 1.00 76.25 107 ALA A C 1
ATOM 820 O O . ALA A 1 107 ? -26.525 -5.365 13.484 1.00 76.25 107 ALA A O 1
ATOM 821 N N . LYS A 1 108 ? -24.724 -4.312 14.300 1.00 75.88 108 LYS A N 1
ATOM 822 C CA . LYS A 1 108 ? -25.471 -3.530 15.295 1.00 75.88 108 LYS A CA 1
ATOM 823 C C . LYS A 1 108 ? -26.438 -2.536 14.641 1.00 75.88 108 LYS A C 1
ATOM 825 O O . LYS A 1 108 ? -27.565 -2.399 15.108 1.00 75.88 108 LYS A O 1
ATOM 830 N N . ARG A 1 109 ? -26.027 -1.862 13.558 1.00 80.75 109 ARG A N 1
ATOM 831 C CA . ARG A 1 109 ? -26.877 -0.911 12.813 1.00 80.75 109 ARG A CA 1
ATOM 832 C C . ARG A 1 109 ? -28.055 -1.575 12.105 1.00 80.75 109 ARG A C 1
ATOM 834 O O . ARG A 1 109 ? -29.104 -0.954 12.005 1.00 80.75 109 ARG A O 1
ATOM 841 N N . LEU A 1 110 ? -27.912 -2.821 11.666 1.00 82.25 110 LEU A N 1
ATOM 842 C CA . LEU A 1 110 ? -28.999 -3.614 11.082 1.00 82.25 110 LEU A CA 1
ATOM 843 C C . LEU A 1 110 ? -29.954 -4.200 12.142 1.00 82.25 110 LEU A C 1
ATOM 845 O O . LEU A 1 110 ? -30.800 -5.026 11.814 1.00 82.25 110 LEU A O 1
ATOM 849 N N . GLY A 1 111 ? -29.816 -3.814 13.418 1.00 75.00 111 GLY A N 1
ATOM 850 C CA . GLY A 1 111 ? -30.641 -4.330 14.513 1.00 75.00 111 GLY A CA 1
ATOM 851 C C . GLY A 1 111 ? -30.316 -5.776 14.899 1.00 75.00 111 GLY A C 1
ATOM 852 O O . GLY A 1 111 ? -31.038 -6.382 15.681 1.00 75.00 111 GLY A O 1
ATOM 853 N N . MET A 1 112 ? -29.215 -6.341 14.397 1.00 72.69 112 MET A N 1
ATOM 854 C CA . MET A 1 112 ? -28.824 -7.733 14.628 1.00 72.69 112 MET A CA 1
ATOM 855 C C . MET A 1 112 ? -28.015 -7.902 15.922 1.00 72.69 112 MET A C 1
ATOM 857 O O . MET A 1 112 ? -27.069 -8.687 15.958 1.00 72.69 112 MET A O 1
ATOM 861 N N . VAL A 1 113 ? -28.351 -7.158 16.981 1.00 66.81 113 VAL A N 1
ATOM 862 C CA . VAL A 1 113 ? -27.570 -7.093 18.232 1.00 66.81 113 VAL A CA 1
ATOM 863 C C . VAL A 1 113 ? -27.384 -8.485 18.849 1.00 66.81 113 VAL A C 1
ATOM 865 O O . VAL A 1 113 ? -26.259 -8.851 19.185 1.00 66.81 113 VAL A O 1
ATOM 868 N N . ASP A 1 114 ? -28.433 -9.310 18.848 1.00 67.44 114 ASP A N 1
ATOM 869 C CA . ASP A 1 114 ? -28.377 -10.700 19.328 1.00 67.44 114 ASP A CA 1
ATOM 870 C C . ASP A 1 114 ? -27.573 -11.633 18.402 1.00 67.44 114 ASP A C 1
ATOM 872 O O . ASP A 1 114 ? -27.074 -12.676 18.824 1.00 67.44 114 ASP A O 1
ATOM 876 N N . ARG A 1 115 ? -27.381 -11.259 17.127 1.00 67.38 115 ARG A N 1
ATOM 877 C CA . ARG A 1 115 ? -26.561 -12.021 16.167 1.00 67.38 115 ARG A CA 1
ATOM 878 C C . ARG A 1 115 ? -25.111 -11.560 16.078 1.00 67.38 115 ARG A C 1
ATOM 880 O O . ARG A 1 115 ? -24.330 -12.194 15.371 1.00 67.38 115 ARG A O 1
ATOM 887 N N . VAL A 1 116 ? -24.703 -10.534 16.825 1.00 70.44 116 VAL A N 1
ATOM 888 C CA . VAL A 1 116 ? -23.284 -10.153 16.915 1.00 70.44 116 VAL A CA 1
ATOM 889 C C . VAL A 1 116 ? -22.459 -11.287 17.539 1.00 70.44 116 VAL A C 1
ATOM 891 O O . VAL A 1 116 ? -21.351 -11.544 17.072 1.00 70.44 116 VAL A O 1
ATOM 894 N N . MET A 1 117 ? -23.012 -12.040 18.504 1.00 71.19 117 MET A N 1
ATOM 895 C CA . MET A 1 117 ? -22.370 -13.267 19.010 1.00 71.19 117 MET A CA 1
ATOM 896 C C . MET A 1 117 ? -22.179 -14.317 17.909 1.00 71.19 117 MET A C 1
ATOM 898 O O . MET A 1 117 ? -21.128 -14.954 17.851 1.00 71.19 117 MET A O 1
ATOM 902 N N . TRP A 1 118 ? -23.148 -14.470 17.002 1.00 76.44 118 TRP A N 1
ATOM 903 C CA . TRP A 1 118 ? -23.042 -15.378 15.855 1.00 76.44 118 TRP A CA 1
ATOM 904 C C . TRP A 1 118 ? -21.990 -14.910 14.837 1.00 76.44 118 TRP A C 1
ATOM 906 O O . TRP A 1 118 ? -21.231 -15.718 14.314 1.00 76.44 118 TRP A O 1
ATOM 916 N N . LEU A 1 119 ? -21.873 -13.599 14.606 1.00 75.00 119 LEU A N 1
ATOM 917 C CA . LEU A 1 119 ? -20.839 -13.032 13.736 1.00 75.00 119 LEU A CA 1
ATOM 918 C C . LEU A 1 119 ? -19.430 -13.234 14.321 1.00 75.00 119 LEU A C 1
ATOM 920 O O . LEU A 1 119 ? -18.515 -13.666 13.624 1.00 75.00 119 LEU A O 1
ATOM 924 N N . LEU A 1 120 ? -19.259 -12.953 15.616 1.00 76.12 120 LEU A N 1
ATOM 925 C CA . LEU A 1 120 ? -17.989 -13.139 16.319 1.00 76.12 120 LEU A CA 1
ATOM 926 C C . LEU A 1 120 ? -17.589 -14.616 16.379 1.00 76.12 120 LEU A C 1
ATOM 928 O O . LEU A 1 120 ? -16.436 -14.944 16.113 1.00 76.12 120 LEU A O 1
ATOM 932 N N . SER A 1 121 ? -18.534 -15.513 16.667 1.00 80.88 121 SER A N 1
ATOM 933 C CA . SER A 1 121 ? -18.277 -16.958 16.649 1.00 80.88 121 SER A CA 1
ATOM 934 C C . SER A 1 121 ? -17.944 -17.470 15.248 1.00 80.88 121 SER A C 1
ATOM 936 O O . SER A 1 121 ? -17.034 -18.284 15.132 1.00 80.88 121 SER A O 1
ATOM 938 N N . ALA A 1 122 ? -18.562 -16.945 14.185 1.00 83.19 122 ALA A N 1
ATOM 939 C CA . ALA A 1 122 ? -18.180 -17.260 12.807 1.00 83.19 122 ALA A CA 1
ATOM 940 C C . ALA A 1 122 ? -16.741 -16.814 12.478 1.00 83.19 122 ALA A C 1
ATOM 942 O O . ALA A 1 122 ? -15.998 -17.567 11.852 1.00 83.19 122 ALA A O 1
ATOM 943 N N . ILE A 1 123 ? -16.308 -15.635 12.946 1.00 80.44 123 ILE A N 1
ATOM 944 C CA . ILE A 1 123 ? -14.919 -15.162 12.784 1.00 80.44 123 ILE A CA 1
ATOM 945 C C . ILE A 1 123 ? -13.938 -16.066 13.546 1.00 80.44 123 ILE A C 1
ATOM 947 O O . ILE A 1 123 ? -12.889 -16.432 13.012 1.00 80.44 123 ILE A O 1
ATOM 951 N N . ILE A 1 124 ? -14.268 -16.433 14.787 1.00 87.75 124 ILE A N 1
ATOM 952 C CA . ILE A 1 124 ? -13.438 -17.321 15.612 1.00 87.75 124 ILE A CA 1
ATOM 953 C C . ILE A 1 124 ? -13.347 -18.707 14.968 1.00 87.75 124 ILE A C 1
ATOM 955 O O . ILE A 1 124 ? -12.244 -19.224 14.809 1.00 87.75 124 ILE A O 1
ATOM 959 N N . LEU A 1 125 ? -14.472 -19.278 14.530 1.00 88.88 125 LEU A N 1
ATOM 960 C CA . LEU A 1 125 ? -14.504 -20.545 13.801 1.00 88.88 125 LEU A CA 1
ATOM 961 C C . LEU A 1 125 ? -13.677 -20.470 12.522 1.00 88.88 125 LEU A C 1
ATOM 963 O O . LEU A 1 125 ? -12.873 -21.360 12.284 1.00 88.88 125 LEU A O 1
ATOM 967 N N . GLY A 1 126 ? -13.803 -19.393 11.744 1.00 87.94 126 GLY A N 1
ATOM 968 C CA . GLY A 1 126 ? -12.979 -19.169 10.559 1.00 87.94 126 GLY A CA 1
ATOM 969 C C . GLY A 1 126 ? -11.481 -19.190 10.878 1.00 87.94 126 GLY A C 1
ATOM 970 O O . GLY A 1 126 ? -10.722 -19.848 10.173 1.00 87.94 126 GLY A O 1
ATOM 971 N N . LYS A 1 127 ? -11.052 -18.553 11.978 1.00 84.88 127 LYS A N 1
ATOM 972 C CA . LYS A 1 127 ? -9.656 -18.604 12.451 1.00 84.88 127 LYS A CA 1
ATOM 973 C C . LYS A 1 127 ? -9.221 -20.004 12.883 1.00 84.88 127 LYS A C 1
ATOM 975 O O . LYS A 1 127 ? -8.114 -20.416 12.546 1.00 84.88 127 LYS A O 1
ATOM 980 N N . VAL A 1 128 ? -10.067 -20.725 13.616 1.00 92.44 128 VAL A N 1
ATOM 981 C CA . VAL A 1 128 ? -9.776 -22.096 14.066 1.00 92.44 128 VAL A CA 1
ATOM 982 C C . VAL A 1 128 ? -9.657 -23.032 12.866 1.00 92.44 128 VAL A C 1
ATOM 984 O O . VAL A 1 128 ? -8.665 -23.742 12.744 1.00 92.44 128 VAL A O 1
ATOM 987 N N . VAL A 1 129 ? -10.617 -22.980 11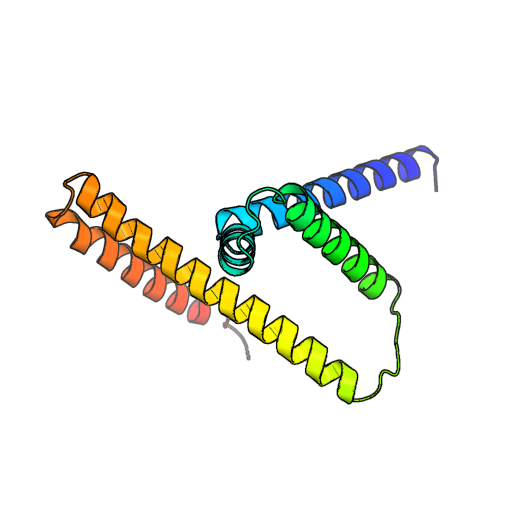.940 1.00 91.81 129 VAL A N 1
ATOM 988 C CA . VAL A 1 129 ? -10.609 -23.771 10.705 1.00 91.81 129 VAL A CA 1
ATOM 989 C C . VAL A 1 129 ? -9.390 -23.425 9.857 1.00 91.81 129 VAL A C 1
ATOM 991 O O . VAL A 1 129 ? -8.678 -24.330 9.444 1.00 91.81 129 VAL A O 1
ATOM 994 N N . ALA A 1 130 ? -9.080 -22.143 9.650 1.00 87.31 130 ALA A N 1
ATOM 995 C CA . ALA A 1 130 ? -7.889 -21.734 8.906 1.00 87.31 130 ALA A CA 1
ATOM 996 C C . ALA A 1 130 ? -6.587 -22.241 9.551 1.00 87.31 130 ALA A C 1
ATOM 998 O O . ALA A 1 130 ? -5.715 -22.738 8.845 1.00 87.31 130 ALA A O 1
ATOM 999 N N . SER A 1 131 ? -6.466 -22.179 10.883 1.00 89.06 131 SER A N 1
ATOM 1000 C CA . SER A 1 131 ? -5.316 -22.723 11.617 1.00 89.06 131 SER A CA 1
ATOM 1001 C C . SER A 1 131 ? -5.211 -24.245 11.488 1.00 89.06 131 SER A C 1
ATOM 1003 O O . SER A 1 131 ? -4.110 -24.774 11.345 1.00 89.06 131 SER A O 1
ATOM 1005 N N . LEU A 1 132 ? -6.341 -24.953 11.534 1.00 88.25 132 LEU A N 1
ATOM 1006 C CA . LEU A 1 132 ? -6.385 -26.405 11.367 1.00 88.25 132 LEU A CA 1
ATOM 1007 C C . LEU A 1 132 ? -6.014 -26.808 9.940 1.00 88.25 132 LEU A C 1
ATOM 1009 O O . LEU A 1 132 ? -5.197 -27.700 9.763 1.00 88.25 132 LEU A O 1
ATOM 1013 N N . LEU A 1 133 ? -6.551 -26.126 8.927 1.00 88.44 133 LEU A N 1
ATOM 1014 C CA . LEU A 1 133 ? -6.191 -26.350 7.524 1.00 88.44 133 LEU A CA 1
ATOM 1015 C C . LEU A 1 133 ? -4.710 -26.045 7.269 1.00 88.44 133 LEU A C 1
ATOM 1017 O O . LEU A 1 133 ? -4.047 -26.802 6.561 1.00 88.44 133 LEU A O 1
ATOM 1021 N N . PHE A 1 134 ? -4.180 -24.976 7.873 1.00 86.81 134 PHE A N 1
ATOM 1022 C CA . PHE A 1 134 ? -2.764 -24.628 7.780 1.00 86.81 134 PHE A CA 1
ATOM 1023 C C . PHE A 1 134 ? -1.874 -25.772 8.273 1.00 86.81 134 PHE A C 1
ATOM 1025 O O . PHE A 1 134 ? -0.979 -26.208 7.557 1.00 86.81 134 PHE A O 1
ATOM 1032 N N . TRP A 1 135 ? -2.154 -26.308 9.459 1.00 85.25 135 TRP A N 1
ATOM 1033 C CA . TRP A 1 135 ? -1.351 -27.393 10.021 1.00 85.25 135 TRP A CA 1
ATOM 1034 C C . TRP A 1 135 ? -1.593 -28.751 9.359 1.00 85.25 135 TRP A C 1
ATOM 1036 O O . TRP A 1 135 ? -0.646 -29.498 9.156 1.00 85.25 135 TRP A O 1
ATOM 1046 N N . LEU A 1 136 ? -2.838 -29.080 9.013 1.00 84.38 136 LEU A N 1
ATOM 1047 C CA . LEU A 1 136 ? -3.205 -30.417 8.541 1.00 84.38 136 LEU A CA 1
ATOM 1048 C C . LEU A 1 136 ? -2.954 -30.618 7.038 1.00 84.38 136 LEU A C 1
ATOM 1050 O O . LEU A 1 136 ? -2.632 -31.725 6.619 1.00 84.38 136 LEU A O 1
ATOM 1054 N N . ILE A 1 137 ? -3.138 -29.573 6.223 1.00 82.88 137 ILE A N 1
ATOM 1055 C CA . ILE A 1 137 ? -3.111 -29.673 4.752 1.00 82.88 137 ILE A CA 1
ATOM 1056 C C . ILE A 1 137 ? -1.935 -28.913 4.146 1.00 82.88 137 ILE A C 1
ATOM 1058 O O . ILE A 1 137 ? -1.347 -29.387 3.179 1.00 82.88 137 ILE A O 1
ATOM 1062 N N . ILE A 1 138 ? -1.606 -27.730 4.676 1.00 79.38 138 ILE A N 1
ATOM 1063 C CA . ILE A 1 138 ? -0.562 -26.858 4.107 1.00 79.38 138 ILE A CA 1
ATOM 1064 C C . ILE A 1 138 ? 0.821 -27.188 4.685 1.00 79.38 138 ILE A C 1
ATOM 1066 O O . ILE A 1 138 ? 1.818 -27.069 3.979 1.00 79.38 138 ILE A O 1
ATOM 1070 N N . SER A 1 139 ? 0.884 -27.683 5.925 1.00 68.88 139 SER A N 1
ATOM 1071 C CA . SER A 1 139 ? 2.113 -28.146 6.580 1.00 68.88 139 SER A CA 1
ATOM 1072 C C . SER A 1 139 ? 2.239 -29.684 6.707 1.00 68.88 139 SER A C 1
ATOM 1074 O O . SER A 1 139 ? 2.541 -30.160 7.803 1.00 68.88 139 SER A O 1
ATOM 1076 N N . PRO A 1 140 ? 2.041 -30.508 5.654 1.00 61.78 140 PRO A N 1
ATOM 1077 C CA . PRO A 1 140 ? 2.122 -31.957 5.796 1.00 61.78 140 PRO A CA 1
ATOM 1078 C C . PRO A 1 140 ? 3.544 -32.526 5.652 1.00 61.78 140 PRO A C 1
ATOM 1080 O O . PRO A 1 140 ? 3.695 -33.731 5.800 1.00 61.78 140 PRO A O 1
ATOM 1083 N N . HIS A 1 141 ? 4.589 -31.728 5.393 1.00 53.81 141 HIS A N 1
ATOM 1084 C CA . HIS A 1 141 ? 5.958 -32.258 5.307 1.00 53.81 141 HIS A CA 1
ATOM 1085 C C . HIS A 1 141 ? 7.047 -31.230 5.646 1.00 53.81 141 HIS A C 1
ATOM 1087 O O . HIS A 1 141 ? 7.340 -30.333 4.856 1.00 53.81 141 HIS A O 1
ATOM 1093 N N . SER A 1 142 ? 7.670 -31.421 6.812 1.00 45.84 142 SER A N 1
ATOM 1094 C CA . SER A 1 142 ? 9.127 -31.317 6.978 1.00 45.84 142 SER A CA 1
ATOM 1095 C C . SER A 1 142 ? 9.765 -32.650 6.609 1.00 45.84 142 SER A C 1
ATOM 1097 O O . SER A 1 142 ? 9.181 -33.675 7.038 1.00 45.84 142 SER A O 1
#

Secondary structure (DSSP, 8-state):
--HHHHHHHHHHHHHHHHHHHHHHHHHHHHHTHHHHHHHHHT-GGGHHHHHHHHHHHHHHHHHHHHTT------HHHHHHHHHHHHHHHHHHHHHHHHHHHHHHHHHHHTT-GGGHHHHHHHHHHHHHHHHHHIIIII----